Protein AF-A0A835ZQL0-F1 (afdb_monomer_lite)

Structure (mmCIF, N/CA/C/O backbone):
data_AF-A0A835ZQL0-F1
#
_entry.id   AF-A0A835ZQL0-F1
#
loop_
_atom_site.group_PDB
_atom_site.id
_atom_site.type_symbol
_atom_site.label_atom_id
_atom_site.label_alt_id
_atom_site.label_comp_id
_atom_site.label_asym_id
_atom_site.label_entity_id
_atom_site.label_seq_id
_atom_site.pdbx_PDB_ins_code
_atom_site.Cartn_x
_atom_site.Cartn_y
_atom_site.Cartn_z
_atom_site.occupancy
_atom_site.B_iso_or_equiv
_atom_site.auth_seq_id
_atom_site.auth_comp_id
_atom_site.auth_asym_id
_atom_site.auth_atom_id
_atom_site.pdbx_PDB_model_num
ATOM 1 N N . MET A 1 1 ? 30.954 -31.432 4.346 1.00 44.97 1 MET A N 1
ATOM 2 C CA . MET A 1 1 ? 31.487 -30.064 4.536 1.00 44.97 1 MET A CA 1
ATOM 3 C C . MET A 1 1 ? 31.107 -29.203 3.337 1.00 44.97 1 MET A C 1
ATOM 5 O O . MET A 1 1 ? 31.896 -29.109 2.418 1.00 44.97 1 MET A O 1
ATOM 9 N N . THR A 1 2 ? 29.915 -28.600 3.313 1.00 50.47 2 THR A N 1
ATOM 10 C CA . THR A 1 2 ? 29.548 -27.555 2.328 1.00 50.47 2 THR A CA 1
ATOM 11 C C . THR A 1 2 ? 28.390 -26.720 2.883 1.00 50.47 2 THR A C 1
ATOM 13 O O . THR A 1 2 ? 27.256 -26.802 2.425 1.00 50.47 2 THR A O 1
ATOM 16 N N . SER A 1 3 ? 28.659 -25.934 3.924 1.00 52.44 3 SER A N 1
ATOM 17 C CA . SER A 1 3 ? 27.740 -24.895 4.404 1.00 52.44 3 SER A CA 1
ATOM 18 C C . SER A 1 3 ? 28.547 -23.626 4.650 1.00 52.44 3 SER A C 1
ATOM 20 O O . SER A 1 3 ? 28.865 -23.291 5.784 1.00 52.44 3 SER A O 1
ATOM 22 N N . GLY A 1 4 ? 28.965 -22.975 3.563 1.00 53.19 4 GLY A N 1
ATOM 23 C CA . GLY A 1 4 ? 29.792 -21.765 3.625 1.00 53.19 4 GLY 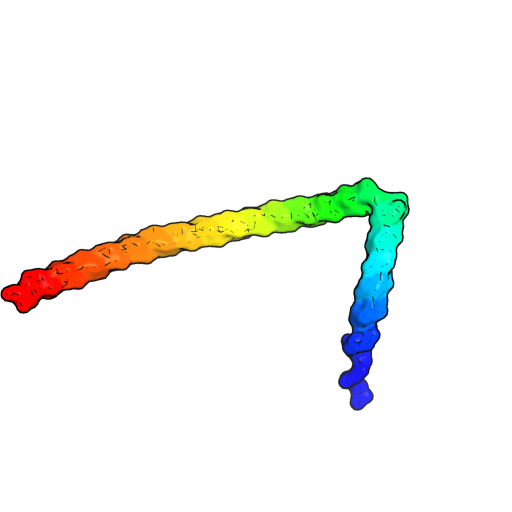A CA 1
ATOM 24 C C . GLY A 1 4 ? 29.664 -20.822 2.426 1.00 53.19 4 GLY A C 1
ATOM 25 O O . GLY A 1 4 ? 30.420 -19.867 2.344 1.00 53.19 4 GLY A O 1
ATOM 26 N N . ALA A 1 5 ? 28.726 -21.056 1.499 1.00 54.44 5 ALA A N 1
ATOM 27 C CA . ALA A 1 5 ? 28.648 -20.313 0.231 1.00 54.44 5 ALA A CA 1
ATOM 28 C C . ALA A 1 5 ? 27.362 -19.480 0.035 1.00 54.44 5 ALA A C 1
ATOM 30 O O . ALA A 1 5 ? 27.129 -18.981 -1.057 1.00 54.44 5 ALA A O 1
ATOM 31 N N . LYS A 1 6 ? 26.508 -19.310 1.059 1.00 56.22 6 LYS A N 1
ATOM 32 C CA . LYS A 1 6 ? 25.233 -18.561 0.926 1.00 56.22 6 LYS A CA 1
ATOM 33 C C . LYS A 1 6 ? 25.288 -17.085 1.354 1.00 56.22 6 LYS A C 1
ATOM 35 O O . LYS A 1 6 ? 24.287 -16.389 1.239 1.00 56.22 6 LYS A O 1
ATOM 40 N N . ALA A 1 7 ? 26.424 -16.601 1.861 1.00 53.62 7 ALA A N 1
ATOM 41 C CA . ALA A 1 7 ? 26.520 -15.243 2.410 1.00 53.62 7 ALA A CA 1
ATOM 42 C C . ALA A 1 7 ? 27.155 -14.207 1.459 1.00 53.62 7 ALA A C 1
ATOM 44 O O . ALA A 1 7 ? 26.910 -13.018 1.632 1.00 53.62 7 ALA A O 1
ATOM 45 N N . SER A 1 8 ? 27.928 -14.632 0.449 1.00 55.84 8 SER A N 1
ATOM 46 C CA . SER A 1 8 ? 28.728 -13.719 -0.392 1.00 55.84 8 SER A CA 1
ATOM 47 C C . SER A 1 8 ? 28.037 -13.230 -1.676 1.00 55.84 8 SER A C 1
ATOM 49 O O . SER A 1 8 ? 28.543 -12.312 -2.316 1.00 55.84 8 SER A O 1
ATOM 51 N N . THR A 1 9 ? 26.899 -13.811 -2.059 1.00 58.75 9 THR A N 1
ATOM 52 C CA . THR A 1 9 ? 26.112 -13.428 -3.251 1.00 58.75 9 THR A CA 1
ATOM 53 C C . THR A 1 9 ? 25.329 -12.125 -3.040 1.00 58.75 9 THR A C 1
ATOM 55 O O . THR A 1 9 ? 25.287 -11.258 -3.906 1.00 58.75 9 THR A O 1
ATOM 58 N N . ASN A 1 10 ? 24.835 -11.898 -1.820 1.00 62.88 10 ASN A N 1
ATOM 59 C CA . ASN A 1 10 ? 23.848 -10.852 -1.524 1.00 62.88 10 ASN A CA 1
ATOM 60 C C . ASN A 1 10 ? 24.318 -9.404 -1.779 1.00 62.88 10 ASN A C 1
ATOM 62 O O . ASN A 1 10 ? 23.492 -8.535 -2.047 1.00 62.88 10 ASN A O 1
ATOM 66 N N . MET A 1 11 ? 25.622 -9.116 -1.681 1.00 61.31 11 MET A N 1
ATOM 67 C CA . MET A 1 11 ? 26.127 -7.743 -1.839 1.00 61.31 11 MET A CA 1
ATOM 68 C C . MET A 1 11 ? 26.321 -7.347 -3.309 1.00 61.31 11 MET A C 1
ATOM 70 O O . MET A 1 11 ? 26.045 -6.205 -3.675 1.00 61.31 11 MET A O 1
ATOM 74 N N . PHE A 1 12 ? 26.757 -8.284 -4.157 1.00 63.69 12 PHE A N 1
ATOM 75 C CA . PHE A 1 12 ? 26.881 -8.052 -5.599 1.00 63.69 12 PHE A CA 1
ATOM 76 C C . PHE A 1 12 ? 25.511 -8.035 -6.282 1.00 63.69 12 PHE A C 1
ATOM 78 O O . PHE A 1 12 ? 25.275 -7.179 -7.133 1.00 63.69 12 PHE A O 1
ATOM 85 N N . ASP A 1 13 ? 24.589 -8.892 -5.840 1.00 81.81 13 ASP A N 1
ATOM 86 C CA . ASP A 1 13 ? 23.244 -8.979 -6.412 1.00 81.81 13 ASP A CA 1
ATOM 87 C C . ASP A 1 13 ? 22.428 -7.700 -6.174 1.00 81.81 13 ASP A C 1
ATOM 89 O O . ASP A 1 13 ? 21.771 -7.203 -7.088 1.00 81.81 13 ASP A O 1
ATOM 93 N N . LEU A 1 14 ? 22.513 -7.105 -4.976 1.00 86.62 14 LEU A N 1
ATOM 94 C CA . LEU A 1 14 ? 21.795 -5.863 -4.674 1.00 86.62 14 LEU A CA 1
ATOM 95 C C . LEU A 1 14 ? 22.355 -4.669 -5.453 1.00 86.62 14 LEU A C 1
ATOM 97 O O . LEU A 1 14 ? 21.587 -3.828 -5.917 1.00 86.62 14 LEU A O 1
ATOM 101 N N . LYS A 1 15 ? 23.683 -4.589 -5.603 1.00 88.31 15 LYS A N 1
ATOM 102 C CA . LYS A 1 15 ? 24.325 -3.510 -6.358 1.00 88.31 15 LYS A CA 1
ATOM 103 C C . LYS A 1 15 ? 23.986 -3.599 -7.848 1.00 88.31 15 LYS A C 1
ATOM 105 O O . LYS A 1 15 ? 23.576 -2.596 -8.417 1.00 88.31 15 LYS A O 1
ATOM 110 N N . ALA A 1 16 ? 24.081 -4.788 -8.445 1.00 89.94 16 ALA A N 1
ATOM 111 C CA . ALA A 1 16 ? 23.715 -5.010 -9.844 1.00 89.94 16 ALA A CA 1
ATOM 112 C C . ALA A 1 16 ? 22.220 -4.749 -10.095 1.00 89.94 16 ALA A C 1
ATOM 114 O O . ALA A 1 16 ? 21.849 -4.143 -11.097 1.00 89.94 16 ALA A O 1
ATOM 115 N N . TRP A 1 17 ? 21.356 -5.146 -9.156 1.00 89.94 17 TRP A N 1
ATOM 116 C CA . TRP A 1 17 ? 19.931 -4.836 -9.218 1.00 89.94 17 TRP A CA 1
ATOM 117 C C . TRP A 1 17 ? 19.661 -3.328 -9.120 1.00 89.94 17 TRP A C 1
ATOM 119 O O . TRP A 1 17 ? 18.875 -2.796 -9.900 1.00 89.94 17 TRP A O 1
ATOM 129 N N . ALA A 1 18 ? 20.331 -2.624 -8.204 1.00 91.94 18 ALA A N 1
ATOM 130 C CA . ALA A 1 18 ? 20.184 -1.179 -8.059 1.00 91.94 18 ALA A CA 1
ATOM 131 C C . ALA A 1 18 ? 20.679 -0.431 -9.305 1.00 91.94 18 ALA A C 1
ATOM 133 O O . ALA A 1 18 ? 19.993 0.470 -9.778 1.00 91.94 18 ALA A O 1
ATOM 134 N N . GLU A 1 19 ? 21.824 -0.826 -9.868 1.00 92.56 19 GLU A N 1
ATOM 135 C CA . GLU A 1 19 ? 22.341 -0.269 -11.124 1.00 92.56 19 GLU A CA 1
ATOM 136 C C . GLU A 1 19 ? 21.361 -0.500 -12.281 1.00 92.56 19 GLU A C 1
ATOM 138 O O . GLU A 1 19 ? 21.049 0.446 -12.998 1.00 92.56 19 GLU A O 1
ATOM 143 N N . TYR A 1 20 ? 20.781 -1.700 -12.399 1.00 91.38 20 TYR A N 1
ATOM 144 C CA . TYR A 1 20 ? 19.744 -2.002 -13.392 1.00 91.38 20 TYR A CA 1
ATOM 145 C C . TYR A 1 20 ? 18.495 -1.121 -13.232 1.00 91.38 20 TYR A C 1
ATOM 147 O O . TYR A 1 20 ? 17.982 -0.576 -14.209 1.00 91.38 20 TYR A O 1
ATOM 155 N N . VAL A 1 21 ? 18.012 -0.945 -11.999 1.00 89.88 21 VAL A N 1
ATOM 156 C CA . VAL A 1 21 ? 16.847 -0.097 -11.707 1.00 89.88 21 VAL A CA 1
ATOM 157 C C . VAL A 1 21 ? 17.136 1.368 -12.038 1.00 89.88 21 VAL A C 1
ATOM 159 O O . VAL A 1 21 ? 16.290 2.041 -12.625 1.00 89.88 21 VAL A O 1
ATOM 162 N N . VAL A 1 22 ? 18.329 1.863 -11.698 1.00 91.56 22 VAL A N 1
ATOM 163 C CA . VAL A 1 22 ? 18.751 3.241 -11.991 1.00 91.56 22 VAL A CA 1
ATOM 164 C C . VAL A 1 22 ? 18.918 3.455 -13.493 1.00 91.56 22 VAL A C 1
ATOM 166 O O . VAL A 1 22 ? 18.452 4.463 -14.021 1.00 91.56 22 VAL A O 1
ATOM 169 N N . GLU A 1 23 ? 19.531 2.507 -14.199 1.00 93.94 23 GLU A N 1
ATOM 170 C CA . GLU A 1 23 ? 19.676 2.561 -15.653 1.00 93.94 23 GLU A CA 1
ATOM 171 C C . GLU A 1 23 ? 18.310 2.553 -16.350 1.00 93.94 23 GLU A C 1
ATOM 173 O O . GLU A 1 23 ? 18.089 3.305 -17.301 1.00 93.94 23 GLU A O 1
ATOM 178 N N . TRP A 1 24 ? 17.365 1.754 -15.853 1.00 93.31 24 TRP A N 1
ATOM 179 C CA . TRP A 1 24 ? 16.001 1.741 -16.366 1.00 93.31 24 TRP A CA 1
A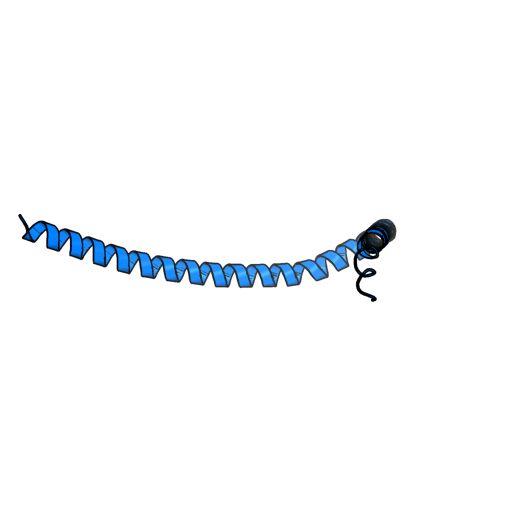TOM 180 C C . TRP A 1 24 ? 15.279 3.070 -16.118 1.00 93.31 24 TRP A C 1
ATOM 182 O O . TRP A 1 24 ? 14.715 3.635 -17.057 1.00 93.31 24 TRP A O 1
ATOM 192 N N . ALA A 1 25 ? 15.370 3.619 -14.904 1.00 92.81 25 ALA A N 1
ATOM 193 C CA . ALA A 1 25 ? 14.798 4.922 -14.569 1.00 92.81 25 ALA A CA 1
ATOM 194 C C . ALA A 1 25 ? 15.392 6.067 -15.411 1.00 92.81 25 ALA A C 1
ATOM 196 O O . ALA A 1 25 ? 14.686 7.023 -15.728 1.00 92.81 25 ALA A O 1
ATOM 197 N N . ALA A 1 26 ? 16.669 5.971 -15.795 1.00 92.38 26 ALA A N 1
ATOM 198 C CA . ALA A 1 26 ? 17.332 6.953 -16.650 1.00 92.38 26 ALA A CA 1
ATOM 199 C C . ALA A 1 26 ? 16.921 6.840 -18.130 1.00 92.38 26 ALA A C 1
ATOM 201 O O . ALA A 1 26 ? 16.811 7.860 -18.808 1.00 92.38 26 ALA A O 1
ATOM 202 N N . LYS A 1 27 ? 16.701 5.620 -18.641 1.00 93.25 27 LYS A N 1
ATOM 203 C CA . LYS A 1 27 ? 16.312 5.380 -20.043 1.00 93.25 27 LYS A CA 1
ATOM 204 C C . LYS A 1 27 ? 14.836 5.657 -20.313 1.00 93.25 27 LYS A C 1
ATOM 206 O O . LYS A 1 27 ? 14.512 6.199 -21.365 1.00 93.25 27 LYS A O 1
ATOM 211 N N . ASP A 1 28 ? 13.957 5.271 -19.394 1.00 93.00 28 ASP A N 1
ATOM 212 C CA . ASP A 1 28 ? 12.512 5.462 -19.521 1.00 93.00 28 ASP A CA 1
ATOM 213 C C . ASP A 1 28 ? 11.893 5.858 -18.168 1.00 93.00 28 ASP A C 1
ATOM 215 O O . ASP A 1 28 ? 11.357 5.016 -17.436 1.00 93.00 28 ASP A O 1
ATOM 219 N N . PRO A 1 29 ? 11.958 7.154 -17.810 1.00 91.75 29 PRO A N 1
ATOM 220 C CA . PRO A 1 29 ? 11.481 7.625 -16.516 1.00 91.75 29 PRO A CA 1
ATOM 221 C C . PRO A 1 29 ? 9.966 7.458 -16.365 1.00 91.75 29 PRO A C 1
ATOM 223 O O . PRO A 1 29 ? 9.482 7.164 -15.273 1.00 91.75 29 PRO A O 1
ATOM 226 N N . TYR A 1 30 ? 9.199 7.609 -17.448 1.00 92.06 30 TYR A N 1
ATOM 227 C CA . TYR A 1 30 ? 7.744 7.475 -17.398 1.00 92.06 30 TYR A CA 1
ATOM 228 C C . TYR A 1 30 ? 7.314 6.005 -17.314 1.00 92.06 30 TYR A C 1
ATOM 230 O O . TYR A 1 30 ? 6.420 5.686 -16.527 1.00 92.06 30 TYR A O 1
ATOM 238 N N . GLY A 1 31 ? 7.965 5.088 -18.037 1.00 92.12 31 GLY A N 1
ATOM 239 C CA . GLY A 1 31 ? 7.737 3.645 -17.893 1.00 92.12 31 GLY A CA 1
ATOM 240 C C . GLY A 1 31 ? 8.117 3.115 -16.508 1.00 92.12 31 GLY A C 1
ATOM 241 O O . GLY A 1 31 ? 7.368 2.338 -15.909 1.00 92.12 31 GLY A O 1
ATOM 242 N N . PHE A 1 32 ? 9.224 3.600 -15.940 1.00 92.69 32 PHE A N 1
ATOM 243 C CA . PHE A 1 32 ? 9.608 3.294 -14.560 1.00 92.69 32 PHE A CA 1
ATOM 244 C C . PHE A 1 32 ? 8.563 3.794 -13.554 1.00 92.69 32 PHE A C 1
ATOM 246 O O . PHE A 1 32 ? 8.070 3.038 -12.719 1.00 92.69 32 PHE A O 1
ATOM 253 N N . LEU A 1 33 ? 8.163 5.065 -13.645 1.00 93.25 33 LEU A N 1
ATOM 254 C CA . LEU A 1 33 ? 7.191 5.633 -12.710 1.00 93.25 33 LEU A CA 1
ATOM 255 C C . LEU A 1 33 ? 5.822 4.959 -12.815 1.00 93.2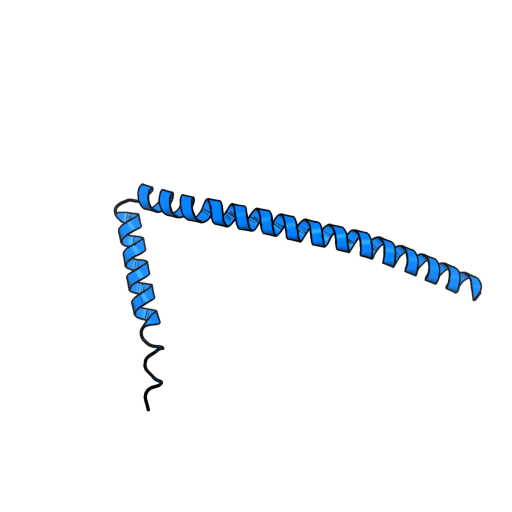5 33 LEU A C 1
ATOM 257 O O . LEU A 1 33 ? 5.208 4.664 -11.794 1.00 93.25 33 LEU A O 1
ATOM 261 N N . THR A 1 34 ? 5.339 4.686 -14.027 1.00 94.00 34 THR A N 1
ATOM 262 C CA . THR A 1 34 ? 4.033 4.043 -14.229 1.00 94.00 34 THR A CA 1
ATOM 263 C C . THR A 1 34 ? 4.002 2.629 -13.671 1.00 94.00 34 THR A C 1
ATOM 265 O O . THR A 1 34 ? 3.051 2.285 -12.979 1.00 94.00 34 THR A O 1
ATOM 268 N N . THR A 1 35 ? 5.038 1.822 -13.893 1.00 93.12 35 THR A N 1
ATOM 269 C CA . THR A 1 35 ? 5.129 0.466 -13.326 1.00 93.12 35 THR A CA 1
ATOM 270 C C . THR A 1 35 ? 5.230 0.483 -11.802 1.00 93.12 35 THR A C 1
ATOM 272 O O . THR A 1 35 ? 4.525 -0.279 -11.137 1.00 93.12 35 THR A O 1
ATOM 275 N N . VAL A 1 36 ? 6.030 1.390 -11.232 1.00 93.62 36 VAL A N 1
ATOM 276 C CA . VAL A 1 36 ? 6.136 1.567 -9.777 1.00 93.62 36 VAL A CA 1
ATOM 277 C C . VAL A 1 36 ? 4.796 1.994 -9.182 1.00 93.62 36 VAL A C 1
ATOM 279 O O . VAL A 1 36 ? 4.343 1.395 -8.210 1.00 93.62 36 VAL A O 1
ATOM 282 N N . ILE A 1 37 ? 4.118 2.977 -9.775 1.00 95.06 37 ILE A N 1
ATOM 283 C CA . ILE A 1 37 ? 2.806 3.444 -9.310 1.00 95.06 37 ILE A CA 1
ATOM 284 C C . ILE A 1 37 ? 1.760 2.337 -9.465 1.00 95.06 37 ILE A C 1
ATOM 286 O O . ILE A 1 37 ? 1.042 2.052 -8.513 1.00 95.06 37 ILE A O 1
ATOM 290 N N . LEU A 1 38 ? 1.706 1.646 -10.606 1.00 95.12 38 LEU A N 1
ATOM 291 C CA . LEU A 1 38 ? 0.762 0.548 -10.832 1.00 95.12 38 LEU A CA 1
ATOM 292 C C . LEU A 1 38 ? 0.957 -0.618 -9.862 1.00 95.12 38 LEU A C 1
ATOM 294 O O . LEU A 1 38 ? -0.024 -1.266 -9.510 1.00 95.12 38 LEU A O 1
ATOM 298 N N . ALA A 1 39 ? 2.183 -0.883 -9.408 1.00 94.31 39 ALA A N 1
ATOM 299 C CA . ALA A 1 39 ? 2.448 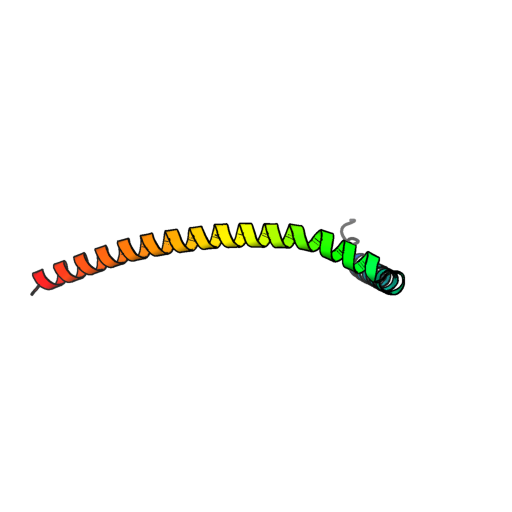-1.891 -8.385 1.00 94.31 39 ALA A CA 1
ATOM 300 C C . ALA A 1 39 ? 2.137 -1.378 -6.967 1.00 94.31 39 ALA A C 1
ATOM 302 O O . ALA A 1 39 ? 1.542 -2.091 -6.155 1.00 94.31 39 ALA A O 1
ATOM 303 N N . LEU A 1 40 ? 2.510 -0.132 -6.661 1.00 94.25 40 LEU A N 1
ATOM 304 C CA . LEU A 1 40 ? 2.337 0.457 -5.334 1.00 94.25 40 LEU A CA 1
ATOM 305 C C . LEU A 1 40 ? 0.883 0.794 -5.023 1.00 94.25 40 LEU A C 1
ATOM 307 O O . LEU A 1 40 ? 0.448 0.567 -3.901 1.00 94.25 40 LEU A O 1
ATOM 311 N N . THR A 1 41 ? 0.113 1.314 -5.977 1.00 94.31 41 THR A N 1
ATOM 312 C CA . THR A 1 41 ? -1.285 1.710 -5.769 1.00 94.31 41 THR A CA 1
ATOM 313 C C . THR A 1 41 ? -2.164 0.570 -5.234 1.00 94.31 41 THR A C 1
ATOM 315 O O . THR A 1 41 ? -2.784 0.768 -4.187 1.00 94.31 41 THR A O 1
ATOM 318 N N . PRO A 1 42 ? -2.232 -0.630 -5.844 1.00 94.44 42 PRO A N 1
ATOM 319 C CA . PRO A 1 42 ? -3.041 -1.724 -5.306 1.00 94.44 42 PRO A CA 1
ATOM 320 C C . PRO A 1 42 ? -2.507 -2.232 -3.962 1.00 94.44 42 PRO A C 1
ATOM 322 O O . PRO A 1 42 ? -3.300 -2.529 -3.066 1.00 94.44 42 PRO A O 1
ATOM 325 N N . LEU A 1 43 ? -1.183 -2.276 -3.777 1.00 94.44 43 LEU A N 1
ATOM 326 C CA . LEU A 1 43 ? -0.575 -2.674 -2.506 1.00 94.44 43 LEU A CA 1
ATOM 327 C C . LEU A 1 43 ? -0.909 -1.680 -1.382 1.00 94.44 43 LEU A C 1
ATOM 329 O O . LEU A 1 43 ? -1.211 -2.078 -0.253 1.00 94.44 43 LEU A O 1
ATOM 333 N N . PHE A 1 44 ? -0.908 -0.387 -1.694 1.00 95.38 44 PHE A N 1
ATOM 334 C CA . PHE A 1 44 ? -1.260 0.678 -0.767 1.00 95.38 44 PHE A CA 1
ATOM 335 C C . PHE A 1 44 ? -2.750 0.648 -0.422 1.00 95.38 44 PHE A C 1
ATOM 337 O O . PHE A 1 44 ? -3.102 0.740 0.751 1.00 95.38 44 PHE A O 1
ATOM 344 N N . LEU A 1 45 ? -3.629 0.430 -1.404 1.00 95.50 45 LEU A N 1
ATOM 345 C CA . LEU A 1 45 ? -5.065 0.261 -1.163 1.00 95.50 45 LEU A CA 1
ATOM 346 C C . LEU A 1 45 ? -5.351 -0.956 -0.278 1.00 95.50 45 LEU A C 1
ATOM 348 O O . LEU A 1 45 ? -6.103 -0.842 0.689 1.00 95.50 45 LEU A O 1
ATOM 352 N N . ALA A 1 46 ? -4.714 -2.098 -0.547 1.00 95.06 46 ALA A N 1
ATOM 353 C CA . ALA A 1 46 ? -4.830 -3.280 0.303 1.00 95.06 46 ALA A CA 1
ATOM 354 C C . ALA A 1 46 ? -4.367 -2.981 1.738 1.00 95.06 46 ALA A C 1
ATOM 356 O O . ALA A 1 46 ? -5.060 -3.315 2.702 1.00 95.06 46 ALA A O 1
ATOM 357 N N . SER A 1 47 ? -3.239 -2.281 1.881 1.00 95.00 47 SER A N 1
ATOM 358 C CA . SER A 1 47 ? -2.699 -1.863 3.179 1.00 95.00 47 SER A CA 1
ATOM 359 C C . SER A 1 47 ? -3.645 -0.908 3.913 1.00 95.00 47 SER A C 1
ATOM 361 O O . SER A 1 47 ? -3.855 -1.058 5.117 1.00 95.00 47 SER A O 1
ATOM 363 N N . ALA A 1 48 ? -4.271 0.034 3.205 1.00 94.81 48 ALA A N 1
ATOM 364 C CA . ALA A 1 48 ? -5.244 0.969 3.761 1.00 94.81 48 ALA A CA 1
ATOM 365 C C . ALA A 1 48 ? -6.521 0.254 4.228 1.00 94.81 48 ALA A C 1
ATOM 367 O O . ALA A 1 48 ? -6.993 0.499 5.338 1.00 94.81 48 ALA A O 1
ATOM 368 N N . VAL A 1 49 ? -7.048 -0.684 3.434 1.00 94.69 49 VAL A N 1
ATOM 369 C CA . VAL A 1 49 ? -8.221 -1.496 3.802 1.00 94.69 49 VAL A CA 1
ATOM 370 C C . VAL A 1 49 ? -7.927 -2.356 5.031 1.00 94.69 49 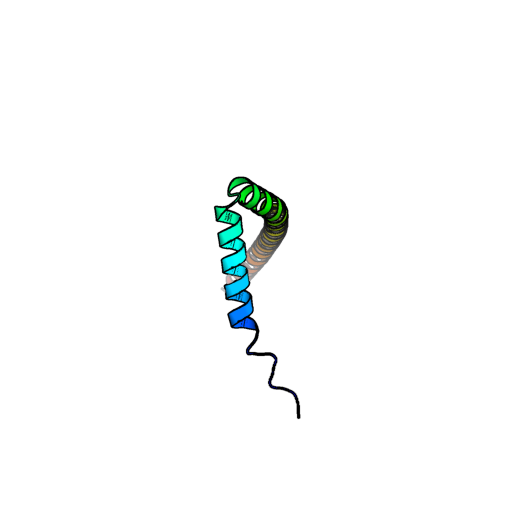VAL A C 1
ATOM 372 O O . VAL A 1 49 ? -8.734 -2.409 5.963 1.00 94.69 49 VAL A O 1
ATOM 375 N N . LEU A 1 50 ? -6.757 -2.996 5.074 1.00 91.56 50 LEU A N 1
ATOM 376 C CA . LEU A 1 50 ? -6.311 -3.775 6.230 1.00 91.56 50 LEU A CA 1
ATOM 377 C C . LEU A 1 50 ? -6.151 -2.890 7.471 1.00 91.56 50 LEU A C 1
ATOM 379 O O . LEU A 1 50 ? -6.658 -3.239 8.538 1.00 91.56 50 LEU A O 1
ATOM 383 N N . SER A 1 51 ? -5.528 -1.720 7.321 1.00 93.81 51 SER A N 1
ATOM 384 C CA . SER A 1 51 ? -5.358 -0.736 8.397 1.00 93.81 51 SER A CA 1
ATOM 385 C C . SER A 1 51 ? -6.704 -0.250 8.928 1.00 93.81 51 SER A C 1
ATOM 387 O O . SER A 1 51 ? -6.897 -0.170 10.139 1.00 93.81 51 SER A O 1
ATOM 389 N N . TRP A 1 52 ? -7.679 -0.012 8.049 1.00 92.81 52 TRP A N 1
ATOM 390 C CA . TRP A 1 52 ? -9.025 0.380 8.455 1.00 92.81 52 TRP A CA 1
ATOM 391 C C . TRP A 1 52 ? -9.758 -0.747 9.190 1.00 92.81 52 TRP A C 1
ATOM 393 O O . TRP A 1 52 ? -10.393 -0.511 10.221 1.00 92.81 52 TRP A O 1
ATOM 403 N N . LYS A 1 53 ? -9.629 -1.995 8.723 1.00 91.19 53 LYS A N 1
ATOM 404 C CA . LYS A 1 53 ? -10.201 -3.164 9.406 1.00 91.19 53 LYS A CA 1
ATOM 405 C C . LYS A 1 53 ? -9.610 -3.339 10.804 1.00 91.19 53 LYS A C 1
ATOM 407 O O . LYS A 1 53 ? -10.355 -3.588 11.751 1.00 91.19 53 LYS A O 1
ATOM 412 N N . LEU A 1 54 ? -8.298 -3.165 10.948 1.00 89.69 54 LEU A N 1
ATOM 413 C CA . LEU A 1 54 ? -7.616 -3.193 12.241 1.00 89.69 54 LEU A CA 1
ATOM 414 C C . LEU A 1 54 ? -8.074 -2.039 13.141 1.00 89.69 54 LEU A C 1
ATOM 416 O O . LEU A 1 54 ? -8.441 -2.284 14.289 1.00 89.69 54 LEU A O 1
ATOM 420 N N . ALA A 1 55 ? -8.154 -0.816 12.613 1.00 91.31 55 ALA A N 1
ATOM 421 C CA . ALA A 1 55 ? -8.627 0.353 13.352 1.00 91.31 55 ALA A CA 1
ATOM 422 C C . ALA A 1 55 ? -10.052 0.151 13.893 1.00 91.31 55 ALA A C 1
ATOM 424 O O . ALA A 1 55 ? -10.307 0.399 15.070 1.00 91.31 55 ALA A O 1
ATOM 425 N N . LYS A 1 56 ? -10.968 -0.401 13.083 1.00 87.94 56 LYS A N 1
ATOM 426 C CA . LYS A 1 56 ? -12.330 -0.733 13.535 1.00 87.94 56 LYS A CA 1
ATOM 427 C C . LYS A 1 56 ? -12.347 -1.777 14.652 1.00 87.94 56 LYS A C 1
ATOM 429 O O . LYS A 1 56 ? -13.170 -1.683 15.561 1.00 87.94 56 LYS A O 1
ATOM 434 N N . MET A 1 57 ? -11.466 -2.778 14.600 1.00 88.31 57 MET A N 1
ATOM 435 C CA . MET A 1 57 ? -11.362 -3.772 15.675 1.00 88.31 57 MET A CA 1
ATOM 436 C C . MET A 1 57 ? -10.820 -3.161 16.970 1.00 88.31 57 MET A C 1
ATOM 438 O O . MET A 1 57 ? -11.292 -3.522 18.048 1.00 88.31 57 MET A O 1
ATOM 442 N N . ILE A 1 58 ? -9.861 -2.235 16.874 1.00 87.94 58 ILE A N 1
ATOM 443 C CA . ILE A 1 58 ? -9.329 -1.499 18.028 1.00 87.94 58 ILE A CA 1
ATOM 444 C C . ILE A 1 58 ? -10.436 -0.637 18.647 1.00 87.94 58 ILE A C 1
ATOM 446 O O . ILE A 1 58 ? -10.695 -0.750 19.842 1.00 87.94 58 ILE A O 1
ATOM 450 N N . GLU A 1 59 ? -11.174 0.124 17.836 1.00 86.94 59 GLU A N 1
ATOM 451 C CA . GLU A 1 59 ? -12.270 0.976 18.310 1.00 86.94 59 GLU A CA 1
ATOM 452 C C . GLU A 1 59 ? -13.385 0.168 19.005 1.00 86.94 59 GLU A C 1
ATOM 454 O O . GLU A 1 59 ? -13.912 0.569 20.049 1.00 86.94 59 GLU A O 1
ATOM 459 N N . ALA A 1 60 ? -13.742 -1.000 18.459 1.00 84.88 60 ALA A N 1
ATOM 460 C CA . ALA A 1 60 ? -14.726 -1.891 19.070 1.00 84.88 60 ALA A CA 1
ATOM 461 C C . ALA A 1 60 ? -14.249 -2.425 20.432 1.00 84.88 60 ALA A C 1
ATOM 463 O O . ALA A 1 60 ? -15.009 -2.396 21.407 1.00 84.88 60 ALA A O 1
ATOM 464 N N . ARG A 1 61 ? -12.982 -2.857 20.521 1.00 82.44 61 ARG A N 1
ATOM 465 C CA . ARG A 1 61 ? -12.386 -3.334 21.777 1.00 82.44 61 ARG A CA 1
ATOM 466 C C . ARG A 1 61 ? -12.287 -2.226 22.824 1.00 82.44 61 ARG A C 1
ATOM 468 O O . ARG A 1 61 ? -12.624 -2.474 23.980 1.00 82.44 61 ARG A O 1
ATOM 475 N N . GLU A 1 62 ? -11.913 -1.007 22.440 1.00 83.81 62 GLU A N 1
ATOM 476 C CA . GLU A 1 62 ? -11.859 0.136 23.361 1.00 83.81 62 GLU A CA 1
ATOM 477 C C . GLU A 1 62 ? -13.236 0.497 23.927 1.00 83.81 62 GLU A C 1
ATOM 479 O O . GLU A 1 62 ? -13.372 0.747 25.127 1.00 83.81 62 GLU A O 1
ATOM 484 N N . LYS A 1 63 ? -14.288 0.497 23.096 1.00 81.44 63 LYS A N 1
ATOM 485 C CA . LYS A 1 63 ? -15.660 0.766 23.560 1.00 81.44 63 LYS A CA 1
ATOM 486 C C . LYS A 1 63 ? -16.136 -0.292 24.552 1.00 81.44 63 LYS A C 1
ATOM 488 O O . LYS A 1 63 ? -16.779 0.044 25.551 1.00 81.44 63 LYS A O 1
ATOM 493 N N . GLU A 1 64 ? -15.821 -1.560 24.302 1.00 78.94 64 GLU A N 1
ATOM 494 C CA . GLU A 1 64 ? -16.183 -2.655 25.200 1.00 78.94 64 GLU A CA 1
ATOM 495 C C . GLU A 1 64 ? -15.406 -2.585 26.525 1.00 78.94 64 GLU A C 1
ATOM 497 O O . GLU A 1 64 ? -15.999 -2.714 27.600 1.00 78.94 64 GLU A O 1
ATOM 502 N N . GLN A 1 65 ? -14.102 -2.295 26.471 1.00 79.88 65 GLN A N 1
ATOM 503 C CA . GLN A 1 65 ? -13.278 -2.103 27.665 1.00 79.88 65 GLN A CA 1
ATOM 504 C C . GLN A 1 65 ? -13.729 -0.894 28.487 1.00 79.88 65 GLN A C 1
ATOM 506 O O . GLN A 1 65 ? -13.920 -1.041 29.692 1.00 79.88 65 GLN A O 1
ATOM 511 N N . LYS A 1 66 ? -14.024 0.257 27.865 1.00 80.56 66 LYS A N 1
ATOM 512 C CA . LYS A 1 66 ? -14.560 1.435 28.574 1.00 80.56 66 LYS A CA 1
ATOM 513 C C . LYS A 1 66 ? -15.871 1.129 29.302 1.00 80.56 66 LYS A C 1
ATOM 515 O O . LYS A 1 66 ? -16.069 1.598 30.421 1.00 80.56 66 LYS A O 1
ATOM 520 N N . LYS A 1 67 ? -16.770 0.330 28.712 1.00 78.12 67 LYS A N 1
ATOM 521 C CA . LYS A 1 67 ? -18.014 -0.097 29.385 1.00 78.12 67 LYS A CA 1
ATOM 522 C C . LYS A 1 67 ? -17.733 -1.017 30.576 1.00 78.12 67 LYS A C 1
ATOM 524 O O . LYS A 1 67 ? -18.325 -0.831 31.640 1.00 78.12 67 LYS A O 1
ATOM 529 N N . LYS A 1 68 ? -16.819 -1.982 30.423 1.00 78.12 68 LYS A N 1
ATOM 530 C CA . LYS A 1 68 ? -16.420 -2.896 31.507 1.00 78.12 68 LYS A CA 1
ATOM 531 C C . LYS A 1 68 ? -15.740 -2.148 32.658 1.00 78.12 68 LYS A C 1
ATOM 533 O O . LYS A 1 68 ? -16.074 -2.399 33.813 1.00 78.12 68 LYS A O 1
ATOM 538 N N . GLN A 1 69 ? -14.871 -1.189 32.347 1.00 80.81 69 GLN A N 1
ATOM 539 C CA . GLN A 1 69 ? -14.147 -0.375 33.323 1.00 80.81 69 GLN A CA 1
ATOM 540 C C . GLN A 1 69 ? -15.102 0.522 34.121 1.00 80.81 69 GLN A C 1
ATOM 542 O O . GLN A 1 69 ? -15.127 0.438 35.345 1.00 80.81 69 GLN A O 1
ATOM 547 N N . LYS A 1 70 ? -16.013 1.245 33.447 1.00 81.12 70 LYS A N 1
ATOM 548 C CA . LYS A 1 70 ? -17.060 2.044 34.116 1.00 81.12 70 LYS A CA 1
ATOM 549 C C . LYS A 1 70 ? -17.939 1.208 35.052 1.00 81.12 70 LYS A C 1
ATOM 551 O O . LYS A 1 70 ? -18.303 1.659 36.135 1.00 81.12 70 LYS A O 1
ATOM 556 N N . ARG A 1 71 ? -18.280 -0.029 34.664 1.00 77.75 71 ARG A N 1
ATOM 557 C CA . ARG A 1 71 ? -19.068 -0.932 35.518 1.00 77.75 71 ARG A CA 1
ATOM 558 C C . ARG A 1 71 ? -18.289 -1.355 36.765 1.00 77.75 71 ARG A C 1
ATOM 560 O O . ARG A 1 71 ? -18.862 -1.372 37.851 1.00 77.75 71 ARG A O 1
ATOM 567 N N . GLN A 1 72 ? -17.004 -1.675 36.627 1.00 82.81 72 GLN A N 1
ATOM 568 C CA . GLN A 1 72 ? -16.156 -2.036 37.767 1.00 82.81 72 GLN A CA 1
ATOM 569 C C . GLN A 1 72 ? -15.916 -0.852 38.706 1.00 82.81 72 GLN A C 1
ATOM 571 O O . GLN A 1 72 ? -16.019 -1.022 39.917 1.00 82.81 72 GLN A O 1
ATOM 576 N N . GLU A 1 73 ? -15.678 0.345 38.170 1.00 82.00 73 GLU A N 1
ATOM 577 C CA . GLU A 1 73 ? -15.523 1.570 38.962 1.00 82.00 73 GLU A CA 1
ATOM 578 C C . GLU A 1 73 ? -16.778 1.886 39.778 1.00 82.00 73 GLU A C 1
ATOM 580 O O . GLU A 1 73 ? -16.679 2.188 40.965 1.00 82.00 73 GLU A O 1
ATOM 585 N N . ASN A 1 74 ? -17.967 1.749 39.185 1.00 82.69 74 ASN A N 1
ATOM 586 C CA . ASN A 1 74 ? -19.226 1.968 39.898 1.00 82.69 74 ASN A CA 1
ATOM 587 C C . ASN A 1 74 ? -19.462 0.919 40.997 1.00 82.69 74 ASN A C 1
ATOM 589 O O . ASN A 1 74 ? -19.903 1.267 42.090 1.00 82.69 74 ASN A O 1
ATOM 593 N N . ILE A 1 75 ? -19.119 -0.351 40.750 1.00 84.81 75 ILE A N 1
ATOM 594 C CA . ILE A 1 75 ? -19.194 -1.409 41.770 1.00 84.81 75 ILE A CA 1
ATOM 595 C C . ILE A 1 75 ? -18.178 -1.154 42.891 1.00 84.81 75 ILE A C 1
ATOM 597 O O . ILE A 1 75 ? -18.509 -1.320 44.062 1.00 84.81 75 ILE A O 1
ATOM 601 N N . ALA A 1 76 ? -16.955 -0.734 42.563 1.00 86.12 76 ALA A N 1
ATOM 602 C CA . ALA A 1 76 ? -15.926 -0.413 43.546 1.00 86.12 76 ALA A CA 1
ATOM 603 C C . ALA A 1 76 ? -16.324 0.793 44.410 1.00 86.12 76 ALA A C 1
ATOM 605 O O . ALA A 1 76 ? -16.190 0.734 45.631 1.00 86.12 76 ALA A O 1
ATOM 606 N N . LYS A 1 77 ? -16.878 1.851 43.802 1.00 83.69 77 LYS A N 1
ATOM 607 C CA . LYS A 1 77 ? -17.418 3.016 44.521 1.00 83.69 77 LYS A CA 1
ATOM 608 C C . LYS A 1 77 ? -18.574 2.627 45.443 1.00 83.69 77 LYS A C 1
ATOM 610 O O . LYS A 1 77 ? -18.544 2.980 46.615 1.00 83.69 77 LYS A O 1
ATOM 615 N N . ALA A 1 78 ? -19.534 1.835 44.960 1.00 80.44 78 ALA A N 1
ATOM 616 C CA . ALA A 1 78 ? -20.650 1.355 45.778 1.00 80.44 78 ALA A CA 1
ATOM 617 C C . ALA A 1 78 ? -20.199 0.440 46.931 1.00 80.44 78 ALA A C 1
ATOM 619 O O . ALA A 1 78 ? -20.768 0.496 48.016 1.00 80.44 78 ALA A O 1
ATOM 620 N N . LYS A 1 79 ? -19.166 -0.390 46.724 1.00 80.88 79 LYS A N 1
ATOM 621 C CA . LYS A 1 79 ? -18.576 -1.221 47.787 1.00 80.88 79 LYS A CA 1
ATOM 622 C C . LYS A 1 79 ? -17.817 -0.399 48.832 1.00 80.88 79 LYS A C 1
ATOM 624 O O . LYS A 1 79 ? -17.839 -0.779 49.995 1.00 80.88 79 LYS A O 1
ATOM 629 N N . ARG A 1 80 ? -17.161 0.699 48.437 1.00 77.75 80 ARG A N 1
ATOM 630 C CA . ARG A 1 80 ? -16.508 1.629 49.374 1.00 77.75 80 ARG A CA 1
ATOM 631 C C . ARG A 1 80 ? -17.535 2.372 50.231 1.00 77.75 80 ARG A C 1
ATOM 633 O O . ARG A 1 80 ? -17.389 2.366 51.439 1.00 77.75 80 ARG A O 1
ATOM 640 N N . LEU A 1 81 ? -18.617 2.870 49.627 1.00 73.19 81 LEU A N 1
ATOM 641 C CA . LEU A 1 81 ? -19.681 3.597 50.337 1.00 73.19 81 LEU A CA 1
ATOM 642 C C . LEU A 1 81 ? -20.450 2.770 51.384 1.00 73.19 81 LEU A C 1
ATOM 644 O O . LEU A 1 81 ? -21.146 3.345 52.204 1.00 73.19 81 LEU A O 1
ATOM 648 N N . LYS A 1 82 ? -20.400 1.433 51.313 1.00 69.06 82 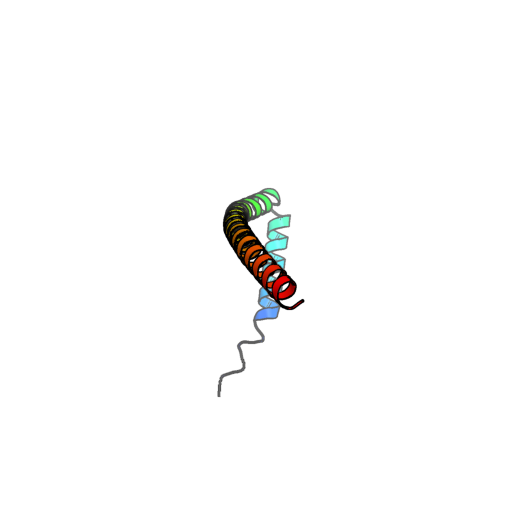LYS A N 1
ATOM 649 C CA . LYS A 1 82 ? -21.046 0.533 52.287 1.00 69.06 82 LYS A CA 1
ATOM 650 C C . LYS A 1 82 ? -20.118 0.095 53.426 1.00 69.06 82 LYS A C 1
ATOM 652 O O . LYS A 1 82 ? -20.532 -0.719 54.246 1.00 69.06 82 LYS A O 1
ATOM 657 N N . LYS A 1 83 ? -18.847 0.508 53.391 1.00 61.09 83 LYS A N 1
ATOM 658 C CA . LYS A 1 83 ? -17.834 0.137 54.387 1.00 61.09 83 LYS A CA 1
ATOM 659 C C . LYS A 1 83 ? -17.582 1.254 55.413 1.00 61.09 83 LYS A C 1
ATOM 661 O O . LYS A 1 83 ? -16.972 0.963 56.437 1.00 61.09 83 LYS A O 1
ATOM 666 N N . ASP A 1 84 ? -18.060 2.463 55.131 1.00 51.19 84 ASP A N 1
ATOM 667 C CA . ASP A 1 84 ? -18.234 3.555 56.097 1.00 51.19 84 ASP A CA 1
ATOM 668 C C . ASP A 1 84 ? -19.616 3.441 56.762 1.00 51.19 84 ASP A C 1
ATOM 670 O O . ASP A 1 84 ? -19.720 3.768 57.964 1.00 51.19 84 ASP A O 1
#

Foldseek 3Di:
DDDDPPPPPVPVVVVVVVVVLVVCCVVCVPVSVVVVCVVVVVVVVVVVVVVVVVVVVVVVVVVVVVVVVVVVVVVVVVVVVVVD

Radius of gyration: 28.2 Å; chains: 1; bounding box: 52×38×76 Å

Sequence (84 aa):
MTSGAKASTNMFDLKAWAEYVVEWAAKDPYGFLTTVILALTPLFLASAVLSWKLAKMIEAREKEQKKKQKRQENIAKAKRLKKD

Organism: Ovis aries (NCBI:txid9940)

InterPro domains:
  IPR027877 Small integral membrane protein 15 [PF15086] (14-80)
  IPR027877 Small integral membrane protein 15 [PTHR28644] (11-84)

pLDDT: mean 82.86, std 13.59, range [44.97, 95.5]

Secondary structure (DSSP, 8-state):
----SSSSSHHHHHHHHHHHHHHHHHH-HHHHHHHHHHHHHHHHHHHHHHHHHHHHHHHHHHHHHHHHHHHHHHHHHHHHHTT-